Protein AF-A0A8S2V9N5-F1 (afdb_monomer_lite)

pLDDT: mean 86.99, std 18.0, range [39.78, 98.56]

Secondary structure (DSSP, 8-state):
-TTHHHHS-SHHHHHHHHHHHHHH-TT-HHHHHHHHHHHHHTT-HHHHHHHHHHHHHHHHHHHHHHHT----

InterPro domains:
  IPR011990 Tetratricopeptide-like helical domain superfamily [G3DSA:1.25.40.10] (1-69)
  IPR011990 Tetratricopeptide-like helical domain superfamily [SSF48452] (2-60)

Foldseek 3Di:
DCVVVVQLPPLVVQLVVLVVVCVVPVLQLVSLQSNLVSCVSVVNNVSSVVSNVSSVVSVVVVVVVVVPPPDD

Radius of gyration: 15.77 Å; chains: 1; bounding box: 37×18×54 Å

Organism: NCBI:txid392030

Structure (mmCIF, N/CA/C/O backbone):
data_AF-A0A8S2V9N5-F1
#
_entry.id   AF-A0A8S2V9N5-F1
#
loop_
_atom_site.group_PDB
_atom_site.id
_atom_site.type_symbol
_atom_site.label_atom_id
_atom_site.label_alt_id
_atom_site.label_comp_id
_atom_site.label_asym_id
_atom_site.label_entity_id
_atom_site.label_seq_id
_atom_site.pdbx_PDB_ins_code
_atom_site.Cartn_x
_atom_site.Cartn_y
_atom_site.Cartn_z
_atom_site.occupancy
_atom_site.B_iso_or_equiv
_atom_site.auth_seq_id
_atom_site.auth_comp_id
_atom_site.auth_asym_id
_atom_site.auth_atom_id
_atom_site.pdbx_PDB_model_num
ATOM 1 N N . SER A 1 1 ? -15.749 4.997 21.237 1.00 39.78 1 SER A N 1
ATOM 2 C CA . SER A 1 1 ? -15.956 6.455 21.349 1.00 39.78 1 SER A CA 1
ATOM 3 C C . SER A 1 1 ? -15.454 7.136 20.087 1.00 39.78 1 SER A C 1
ATOM 5 O O . SER A 1 1 ? -14.385 6.753 19.623 1.00 39.78 1 SER A O 1
ATOM 7 N N . ALA A 1 2 ? -16.187 8.114 19.544 1.00 51.78 2 ALA A N 1
ATOM 8 C CA . ALA A 1 2 ? -15.848 8.834 18.305 1.00 51.78 2 ALA A CA 1
ATOM 9 C C . ALA A 1 2 ? -14.448 9.491 18.316 1.00 51.78 2 ALA A C 1
ATOM 11 O O . ALA A 1 2 ? -13.845 9.693 17.274 1.00 51.78 2 ALA A O 1
ATOM 12 N N . TRP A 1 3 ? -13.870 9.719 19.495 1.00 48.62 3 TRP A N 1
ATOM 13 C CA . TRP A 1 3 ? -12.506 10.230 19.676 1.00 48.62 3 TRP A CA 1
ATOM 14 C C . TRP A 1 3 ? -11.415 9.257 19.193 1.00 48.62 3 TRP A C 1
ATOM 16 O O . TRP A 1 3 ? -10.378 9.697 18.714 1.00 48.62 3 TRP A O 1
ATOM 26 N N . LYS A 1 4 ? -11.672 7.937 19.221 1.00 45.91 4 LYS A N 1
ATOM 27 C CA . LYS A 1 4 ? -10.731 6.926 18.696 1.00 45.91 4 LYS A CA 1
ATOM 28 C C . LYS A 1 4 ? -10.603 6.995 17.162 1.00 45.91 4 LYS A C 1
ATOM 30 O O . LYS A 1 4 ? -9.610 6.531 16.619 1.00 45.91 4 LYS A O 1
ATOM 35 N N . LEU A 1 5 ? -11.586 7.600 16.481 1.00 51.94 5 LEU A N 1
ATOM 36 C CA . LEU A 1 5 ? -11.566 7.866 15.036 1.00 51.94 5 LEU A CA 1
ATOM 37 C C . LEU A 1 5 ? -10.765 9.126 14.662 1.00 51.94 5 LEU A C 1
ATOM 39 O O . LEU A 1 5 ? -10.409 9.272 13.500 1.00 51.94 5 LEU A O 1
ATOM 43 N N . LEU A 1 6 ? -10.460 10.016 15.615 1.00 53.44 6 LEU A N 1
ATOM 44 C CA . LEU A 1 6 ? -9.697 11.243 15.347 1.00 53.44 6 LEU A CA 1
ATOM 45 C C . LEU A 1 6 ? -8.174 11.055 15.487 1.00 53.44 6 LEU A C 1
ATOM 47 O O . LEU A 1 6 ? -7.417 11.818 14.892 1.00 53.44 6 LEU A O 1
ATOM 51 N N . GLU A 1 7 ? -7.704 10.037 16.219 1.00 53.31 7 GLU A N 1
ATOM 52 C CA . GLU A 1 7 ? -6.260 9.786 16.403 1.00 53.31 7 GLU A CA 1
ATOM 53 C C . GLU A 1 7 ? -5.611 9.039 15.226 1.00 53.31 7 GLU A C 1
ATOM 55 O O . GLU A 1 7 ? -4.467 9.317 14.854 1.00 53.31 7 GLU A O 1
ATOM 60 N N . ALA A 1 8 ? -6.347 8.139 14.572 1.00 60.12 8 ALA A N 1
ATOM 61 C CA . ALA A 1 8 ? -5.929 7.554 13.306 1.00 60.12 8 ALA A CA 1
ATOM 62 C C . ALA A 1 8 ? -6.324 8.514 12.179 1.00 60.12 8 ALA A C 1
ATOM 64 O O . ALA A 1 8 ? -7.407 8.350 11.633 1.00 60.12 8 ALA A O 1
ATOM 65 N N . LYS A 1 9 ? -5.489 9.523 11.860 1.00 69.31 9 LYS A N 1
ATOM 66 C CA . LYS A 1 9 ? -5.674 10.439 10.708 1.00 69.31 9 LYS A CA 1
ATOM 67 C C . LYS A 1 9 ? -6.035 9.638 9.440 1.00 69.31 9 LYS A C 1
ATOM 69 O O . LYS A 1 9 ? -5.136 9.166 8.764 1.00 69.31 9 LYS A O 1
ATOM 74 N N . ASP A 1 10 ? -7.326 9.429 9.196 1.00 87.38 10 ASP A N 1
ATOM 75 C CA . ASP A 1 10 ? -7.952 8.385 8.362 1.00 87.38 10 ASP A CA 1
ATOM 76 C C . ASP A 1 10 ? -7.030 7.424 7.570 1.00 87.38 10 ASP A C 1
ATOM 78 O O . ASP A 1 10 ? -7.041 7.349 6.339 1.00 87.38 10 ASP A O 1
ATOM 82 N N . TYR A 1 11 ? -6.209 6.648 8.279 1.00 92.94 11 TYR A N 1
ATOM 83 C CA . TYR A 1 11 ? -5.265 5.736 7.627 1.00 92.94 11 TYR A CA 1
ATOM 84 C C . TYR A 1 11 ? -5.961 4.473 7.104 1.00 92.94 11 TYR A C 1
ATOM 86 O O . TYR A 1 11 ? -5.459 3.824 6.187 1.00 92.94 11 TYR A O 1
ATOM 94 N N . LEU A 1 12 ? -7.126 4.127 7.667 1.00 94.31 12 LEU A N 1
ATOM 95 C CA . LEU A 1 12 ? -7.956 3.024 7.184 1.00 94.31 12 LEU A CA 1
ATOM 96 C C . LEU A 1 12 ? -8.564 3.356 5.820 1.00 94.31 12 LEU A C 1
ATOM 98 O O . LEU A 1 12 ? -8.462 2.530 4.910 1.00 94.31 12 LEU A O 1
ATOM 102 N N . GLY A 1 13 ? -9.129 4.557 5.663 1.00 94.31 13 GLY A N 1
ATOM 103 C CA . GLY A 1 13 ? -9.614 5.059 4.381 1.00 94.31 13 GLY A CA 1
ATOM 104 C C . GLY A 1 13 ? -8.489 5.156 3.355 1.00 94.31 13 GLY A C 1
ATOM 105 O O . GLY A 1 13 ? -8.642 4.670 2.237 1.00 94.31 13 GLY A O 1
ATOM 106 N N . ALA A 1 14 ? -7.316 5.660 3.755 1.00 95.62 14 ALA A N 1
ATOM 107 C CA . ALA A 1 14 ? -6.140 5.701 2.885 1.00 95.62 14 ALA A CA 1
ATOM 108 C C . ALA A 1 14 ? -5.723 4.301 2.395 1.00 95.62 14 ALA A C 1
ATOM 110 O O . ALA A 1 14 ? -5.541 4.090 1.197 1.00 95.62 14 ALA A O 1
ATOM 111 N N . ARG A 1 15 ? -5.623 3.315 3.298 1.00 97.38 15 ARG A N 1
ATOM 112 C CA . ARG A 1 15 ? -5.303 1.923 2.937 1.00 97.38 15 ARG A CA 1
ATOM 113 C C . ARG A 1 15 ? -6.289 1.362 1.909 1.00 97.38 15 ARG A C 1
ATOM 115 O O . ARG A 1 15 ? -5.862 0.701 0.962 1.00 97.38 15 ARG A O 1
ATOM 122 N N . GLU A 1 16 ? -7.586 1.590 2.103 1.00 97.12 16 GLU A N 1
ATOM 123 C CA . GLU A 1 16 ? -8.624 1.112 1.183 1.00 97.12 16 GLU A CA 1
ATOM 124 C C . GLU A 1 16 ? -8.535 1.812 -0.179 1.00 97.12 16 GLU A C 1
ATOM 126 O O . GLU A 1 16 ? -8.512 1.140 -1.210 1.00 97.12 16 GLU A O 1
ATOM 131 N N . LEU A 1 17 ? -8.378 3.138 -0.188 1.00 97.81 17 LEU A N 1
ATOM 132 C CA . LEU A 1 17 ? -8.218 3.930 -1.406 1.00 97.81 17 LEU A CA 1
ATOM 133 C C . LEU A 1 17 ? -7.034 3.437 -2.247 1.00 97.81 17 LEU A C 1
ATOM 135 O O . LEU A 1 17 ? -7.190 3.160 -3.435 1.00 97.81 17 LEU A O 1
ATOM 139 N N . TYR A 1 18 ? -5.861 3.259 -1.633 1.00 98.06 18 TYR A N 1
ATOM 140 C CA . TYR A 1 18 ? -4.688 2.747 -2.346 1.00 98.06 18 TYR A CA 1
ATOM 141 C C . TYR A 1 18 ? -4.860 1.290 -2.773 1.00 98.06 18 TYR A C 1
ATOM 143 O O . TYR A 1 18 ? -4.376 0.904 -3.830 1.00 98.06 18 TYR A O 1
ATOM 151 N N . THR A 1 19 ? -5.589 0.478 -2.006 1.00 98.38 19 THR A N 1
ATOM 152 C CA . THR A 1 19 ? -5.916 -0.897 -2.412 1.00 98.38 19 THR A CA 1
ATOM 153 C C . THR A 1 19 ? -6.783 -0.921 -3.666 1.00 98.38 19 THR A C 1
ATOM 155 O O . THR A 1 19 ? -6.554 -1.751 -4.542 1.00 98.38 19 THR A O 1
ATOM 158 N N . GLN A 1 20 ? -7.749 -0.012 -3.789 1.00 98.19 20 GLN A N 1
ATOM 159 C CA . GLN A 1 20 ? -8.549 0.130 -5.006 1.00 98.19 20 GLN A CA 1
ATOM 160 C C . GLN A 1 20 ? -7.712 0.666 -6.168 1.00 98.19 20 GLN A C 1
ATOM 162 O O . GLN A 1 20 ? -7.788 0.111 -7.261 1.00 98.19 20 GLN A O 1
ATOM 167 N N . GLY A 1 21 ? -6.856 1.661 -5.925 1.00 98.12 21 GLY A N 1
ATOM 168 C CA . GLY A 1 21 ? -5.908 2.157 -6.925 1.00 98.12 21 GLY A CA 1
ATOM 169 C C . GLY A 1 21 ? -5.010 1.047 -7.476 1.00 98.12 21 GLY A C 1
ATOM 170 O O . GLY A 1 21 ? -4.902 0.893 -8.685 1.00 98.12 21 GLY A O 1
ATOM 171 N N . LEU A 1 22 ? -4.467 0.192 -6.606 1.00 98.31 22 LEU A N 1
ATOM 172 C CA . LEU A 1 22 ? -3.621 -0.944 -6.993 1.00 98.31 22 LEU A CA 1
ATOM 173 C C . LEU A 1 22 ? -4.363 -2.054 -7.750 1.00 98.31 22 LEU A C 1
ATOM 175 O O . LEU A 1 22 ? -3.728 -2.846 -8.442 1.00 98.31 22 LEU A O 1
ATOM 179 N N . LYS A 1 23 ? -5.697 -2.137 -7.641 1.00 98.19 23 LYS A N 1
ATOM 180 C CA . LYS A 1 23 ? -6.501 -3.011 -8.514 1.00 98.19 23 LYS A CA 1
ATOM 181 C C . LYS A 1 23 ? -6.607 -2.454 -9.933 1.00 98.19 23 LYS A C 1
ATOM 183 O O . LYS A 1 23 ? -6.773 -3.239 -10.861 1.00 98.19 23 LYS A O 1
ATOM 188 N N . LEU A 1 24 ? -6.556 -1.130 -10.088 1.00 98.25 24 LEU A N 1
ATOM 189 C CA . LEU A 1 24 ? -6.610 -0.456 -11.386 1.00 98.25 24 LEU A CA 1
ATOM 190 C C . LEU A 1 24 ? -5.230 -0.425 -12.049 1.00 98.25 24 LEU A C 1
ATOM 192 O O . LEU A 1 24 ? -5.119 -0.753 -13.225 1.00 98.25 24 LEU A O 1
ATOM 196 N N . ASP A 1 25 ? -4.191 -0.081 -11.286 1.00 97.06 25 ASP A N 1
ATOM 197 C CA . ASP A 1 25 ? -2.800 -0.123 -11.730 1.00 97.06 25 ASP A CA 1
ATOM 198 C C . ASP A 1 25 ? -1.900 -0.793 -10.675 1.00 97.06 25 ASP A C 1
ATOM 200 O O . ASP A 1 25 ? -1.461 -0.152 -9.714 1.00 97.06 25 ASP A O 1
ATOM 204 N N . PRO A 1 26 ? -1.591 -2.090 -10.838 1.00 97.38 26 PRO A N 1
ATOM 205 C CA . PRO A 1 26 ? -0.711 -2.803 -9.919 1.00 97.38 26 PRO A CA 1
ATOM 206 C C . PRO A 1 26 ? 0.778 -2.461 -10.105 1.00 97.38 26 PRO A C 1
ATOM 208 O O . PRO A 1 26 ? 1.600 -2.926 -9.307 1.00 97.38 26 PRO A O 1
ATOM 211 N N . PHE A 1 27 ? 1.148 -1.694 -11.136 1.00 96.94 27 PHE A N 1
ATOM 212 C CA . PHE A 1 27 ? 2.531 -1.326 -11.454 1.00 96.94 27 PHE A CA 1
ATOM 213 C C . PHE A 1 27 ? 2.903 0.093 -10.997 1.00 96.94 27 PHE A C 1
ATOM 215 O O . PHE A 1 27 ? 4.063 0.488 -11.135 1.00 96.94 27 PHE A O 1
ATOM 222 N N . ASP A 1 28 ? 1.975 0.841 -10.392 1.00 96.88 28 ASP A N 1
ATOM 223 C CA . ASP A 1 28 ? 2.272 2.150 -9.812 1.00 96.88 28 ASP A CA 1
ATOM 224 C C . ASP A 1 28 ? 2.998 2.017 -8.461 1.00 96.88 28 ASP A C 1
ATOM 226 O O . ASP A 1 28 ? 2.396 1.836 -7.396 1.00 96.88 28 ASP A O 1
ATOM 230 N N . ALA A 1 29 ? 4.325 2.153 -8.497 1.00 97.00 29 ALA A N 1
ATOM 231 C CA . ALA A 1 29 ? 5.189 2.138 -7.316 1.00 97.00 29 ALA A CA 1
ATOM 232 C C . ALA A 1 29 ? 4.800 3.187 -6.253 1.00 97.00 29 ALA A C 1
ATOM 234 O O . ALA A 1 29 ? 5.024 2.977 -5.057 1.00 97.00 29 ALA A O 1
ATOM 235 N N . THR A 1 30 ? 4.188 4.299 -6.662 1.00 96.69 30 THR A N 1
ATOM 236 C CA . THR A 1 30 ? 3.751 5.370 -5.760 1.00 96.69 30 THR A CA 1
ATOM 237 C C . THR A 1 30 ? 2.598 4.903 -4.875 1.00 96.69 30 THR A C 1
ATOM 239 O O . THR A 1 30 ? 2.608 5.154 -3.667 1.00 96.69 30 THR A O 1
ATOM 242 N N . LEU A 1 31 ? 1.636 4.166 -5.440 1.00 97.75 31 LEU A N 1
ATOM 243 C CA . LEU A 1 31 ? 0.505 3.612 -4.690 1.00 97.75 31 LEU A CA 1
ATOM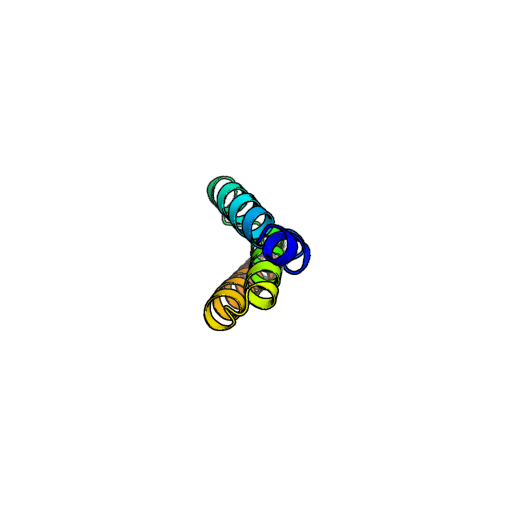 244 C C . LEU A 1 31 ? 0.955 2.569 -3.662 1.00 97.75 31 LEU A C 1
ATOM 246 O O . LEU A 1 31 ? 0.469 2.583 -2.528 1.00 97.75 31 LEU A O 1
ATOM 250 N N . TRP A 1 32 ? 1.926 1.721 -4.014 1.00 98.38 32 TRP A N 1
ATOM 251 C CA . TRP A 1 32 ? 2.551 0.788 -3.070 1.00 98.38 32 TRP A CA 1
ATOM 252 C C . TRP A 1 32 ? 3.225 1.531 -1.907 1.00 98.38 32 TRP A C 1
ATOM 254 O O . TRP A 1 32 ? 2.980 1.214 -0.744 1.00 98.38 32 TRP A O 1
ATOM 264 N N . ASN A 1 33 ? 3.998 2.583 -2.189 1.00 97.81 33 ASN A N 1
ATOM 265 C CA . ASN A 1 33 ? 4.635 3.399 -1.150 1.00 97.81 33 ASN A CA 1
ATOM 266 C C . ASN A 1 33 ? 3.612 4.094 -0.229 1.00 97.81 33 ASN A C 1
ATOM 268 O O . ASN A 1 33 ? 3.766 4.115 0.995 1.00 97.81 33 ASN A O 1
ATOM 272 N N . TYR A 1 34 ? 2.539 4.658 -0.781 1.00 97.06 34 TYR A N 1
ATOM 273 C CA . TYR A 1 34 ? 1.525 5.306 0.048 1.00 97.06 34 TYR A CA 1
ATOM 274 C C . TYR A 1 34 ? 0.711 4.315 0.887 1.00 97.06 34 TYR A C 1
ATOM 276 O O . TYR A 1 34 ? 0.418 4.611 2.052 1.00 97.06 34 TYR A O 1
ATOM 284 N N . ARG A 1 35 ? 0.407 3.121 0.361 1.00 98.19 35 ARG A N 1
ATOM 285 C CA . ARG A 1 35 ? -0.234 2.061 1.151 1.00 98.19 35 ARG A CA 1
ATOM 286 C C . ARG A 1 35 ? 0.689 1.522 2.244 1.00 98.19 35 ARG A C 1
ATOM 288 O O . ARG A 1 35 ? 0.227 1.348 3.372 1.00 98.19 35 ARG A O 1
ATOM 295 N N . SER A 1 36 ? 1.990 1.398 1.971 1.00 98.38 36 SER A N 1
ATOM 296 C CA . SER A 1 36 ? 3.008 1.076 2.979 1.00 98.38 36 SER A CA 1
ATOM 297 C C . SER A 1 36 ? 2.986 2.070 4.147 1.00 98.38 36 SER A C 1
ATOM 299 O O . SER A 1 36 ? 2.875 1.682 5.313 1.00 98.38 36 SER A O 1
ATOM 301 N N . ASN A 1 37 ? 2.979 3.371 3.846 1.00 96.31 37 ASN A N 1
ATOM 302 C CA . ASN A 1 37 ? 2.880 4.418 4.862 1.00 96.31 37 ASN A CA 1
ATOM 303 C C . ASN A 1 37 ? 1.577 4.329 5.671 1.00 96.31 37 ASN A C 1
ATOM 305 O O . ASN A 1 37 ? 1.605 4.482 6.895 1.00 96.31 37 ASN A O 1
ATOM 309 N N . ALA A 1 38 ? 0.444 4.043 5.024 1.00 96.00 38 ALA A N 1
ATOM 310 C CA . ALA A 1 38 ? -0.820 3.815 5.722 1.00 96.00 38 ALA A CA 1
ATOM 311 C C . ALA A 1 38 ? -0.728 2.605 6.672 1.00 96.00 38 ALA A C 1
ATOM 313 O O . ALA A 1 38 ? -1.137 2.706 7.828 1.00 96.00 38 ALA A O 1
ATOM 314 N N . HIS A 1 39 ? -0.117 1.498 6.241 1.00 97.69 39 HIS A N 1
ATOM 315 C CA . HIS A 1 39 ? 0.132 0.328 7.086 1.00 97.69 39 HIS A CA 1
ATOM 316 C C . HIS A 1 39 ? 1.030 0.639 8.291 1.00 97.69 39 HIS A C 1
ATOM 318 O O . HIS A 1 39 ? 0.694 0.233 9.404 1.00 97.69 39 HIS A O 1
ATOM 324 N N . MET A 1 40 ? 2.093 1.433 8.121 1.00 96.12 40 MET A N 1
ATOM 325 C CA . MET A 1 40 ? 2.935 1.884 9.241 1.00 96.12 40 MET A CA 1
ATOM 326 C C . MET A 1 40 ? 2.134 2.673 10.277 1.00 96.12 40 MET A C 1
ATOM 328 O O . MET A 1 40 ? 2.277 2.462 11.480 1.00 96.12 40 MET A O 1
ATOM 332 N N . LYS A 1 41 ? 1.265 3.582 9.822 1.00 94.56 41 LYS A N 1
ATOM 333 C CA . LYS A 1 41 ? 0.428 4.401 10.709 1.00 94.56 41 LYS A CA 1
ATOM 334 C C . LYS A 1 41 ? -0.686 3.607 11.391 1.00 94.56 41 LYS A C 1
ATOM 336 O O . LYS A 1 41 ? -1.128 3.998 12.467 1.00 94.56 41 LYS A O 1
ATOM 341 N N . LEU A 1 42 ? -1.087 2.484 10.800 1.00 94.75 42 LEU A N 1
ATOM 342 C CA . LEU A 1 42 ? -2.014 1.506 11.373 1.00 94.75 42 LEU A CA 1
ATOM 343 C C . LEU A 1 42 ? -1.331 0.453 12.259 1.00 94.75 42 LEU A C 1
ATOM 345 O O . LEU A 1 42 ? -2.018 -0.441 12.737 1.00 94.75 42 LEU A O 1
ATOM 349 N N . GLN A 1 43 ? -0.017 0.558 12.491 1.00 95.69 43 GLN A N 1
ATOM 350 C CA . GLN A 1 43 ? 0.767 -0.410 13.270 1.00 95.69 43 GLN A CA 1
ATOM 351 C C . GLN A 1 43 ? 0.779 -1.828 12.666 1.00 95.69 43 GLN A C 1
ATOM 353 O O . GLN A 1 43 ? 0.803 -2.814 13.394 1.00 95.69 43 GLN A O 1
ATOM 358 N N . HIS A 1 44 ? 0.809 -1.928 11.332 1.00 97.00 44 HIS A N 1
ATOM 359 C CA . HIS A 1 44 ? 0.982 -3.182 10.583 1.00 97.00 44 HIS A CA 1
ATOM 360 C C . HIS A 1 44 ? 2.327 -3.192 9.823 1.00 97.00 44 HIS A C 1
ATOM 362 O O . HIS A 1 44 ? 2.342 -3.046 8.594 1.00 97.00 44 HIS A O 1
ATOM 368 N N . PRO A 1 45 ? 3.474 -3.287 10.518 1.00 96.81 45 PRO A N 1
ATOM 369 C CA . PRO A 1 45 ? 4.794 -3.111 9.910 1.00 96.81 45 PRO A CA 1
ATOM 370 C C . PRO A 1 45 ? 5.146 -4.194 8.879 1.00 96.81 45 PRO A C 1
ATOM 372 O O . PRO A 1 45 ? 5.783 -3.887 7.875 1.00 96.81 45 PRO A O 1
ATOM 375 N N . GLU A 1 46 ? 4.695 -5.434 9.060 1.00 98.31 46 GLU A N 1
ATOM 376 C CA . GLU A 1 46 ? 4.880 -6.523 8.089 1.00 98.31 46 GLU A CA 1
ATOM 377 C C . GLU A 1 46 ? 4.207 -6.238 6.735 1.00 98.31 46 GLU A C 1
ATOM 379 O O . GLU A 1 46 ? 4.796 -6.467 5.673 1.00 98.31 46 GLU A O 1
ATOM 384 N N . LEU A 1 47 ? 2.997 -5.673 6.757 1.00 98.06 47 LEU A N 1
ATOM 385 C CA . LEU A 1 47 ? 2.295 -5.259 5.540 1.00 98.06 47 LEU A CA 1
ATOM 386 C C . LEU A 1 47 ? 2.981 -4.053 4.896 1.00 98.06 47 LEU A C 1
ATOM 388 O O . LEU A 1 47 ? 3.160 -4.019 3.680 1.00 98.06 47 LEU A O 1
ATOM 392 N N . ALA A 1 48 ? 3.435 -3.097 5.709 1.00 98.44 48 ALA A N 1
ATOM 393 C CA . ALA A 1 48 ? 4.183 -1.950 5.217 1.00 98.44 48 ALA A CA 1
ATOM 394 C C . ALA A 1 48 ? 5.493 -2.353 4.528 1.00 98.44 48 ALA A C 1
ATOM 396 O O . ALA A 1 48 ? 5.795 -1.847 3.447 1.00 98.44 48 ALA A O 1
ATOM 397 N N . PHE A 1 49 ? 6.253 -3.273 5.126 1.00 98.38 49 PHE A N 1
ATOM 398 C CA . PHE A 1 49 ? 7.488 -3.795 4.547 1.00 98.38 49 PHE A CA 1
ATOM 399 C C . PHE A 1 49 ? 7.229 -4.474 3.201 1.00 98.38 49 PHE A C 1
ATOM 401 O O . PHE A 1 49 ? 7.928 -4.199 2.229 1.00 98.38 49 PHE A O 1
ATOM 408 N N . THR A 1 50 ? 6.188 -5.308 3.132 1.00 98.50 50 THR A N 1
ATOM 409 C CA . THR A 1 50 ? 5.798 -6.002 1.898 1.00 98.50 50 THR A CA 1
ATOM 410 C C . THR A 1 50 ? 5.478 -5.008 0.779 1.00 98.50 50 THR A C 1
ATOM 412 O O . THR A 1 50 ? 5.985 -5.141 -0.336 1.00 98.50 50 THR A O 1
ATOM 415 N N . ASP A 1 51 ? 4.698 -3.969 1.083 1.00 98.56 51 ASP A N 1
ATOM 416 C CA . ASP A 1 51 ? 4.350 -2.928 0.115 1.00 98.56 51 ASP A CA 1
ATOM 417 C C . ASP A 1 51 ? 5.567 -2.094 -0.314 1.00 98.56 51 ASP A C 1
ATOM 419 O O . ASP A 1 51 ? 5.735 -1.810 -1.500 1.00 98.56 51 ASP A O 1
ATOM 423 N N . ALA A 1 52 ? 6.445 -1.733 0.626 1.00 98.38 52 ALA A N 1
ATOM 424 C CA . ALA A 1 52 ? 7.660 -0.977 0.326 1.00 98.38 52 ALA A CA 1
ATOM 425 C C . ALA A 1 52 ? 8.609 -1.775 -0.579 1.00 98.38 52 ALA A C 1
ATOM 427 O O . ALA A 1 52 ? 9.115 -1.241 -1.566 1.00 98.38 52 ALA A O 1
ATOM 428 N N . ALA A 1 53 ? 8.801 -3.066 -0.290 1.00 98.50 53 ALA A N 1
ATOM 429 C CA . ALA A 1 53 ? 9.611 -3.959 -1.112 1.00 98.50 53 ALA A CA 1
ATOM 430 C C . ALA A 1 53 ? 9.046 -4.083 -2.534 1.00 98.50 53 ALA A C 1
ATOM 432 O O . ALA A 1 53 ? 9.799 -4.029 -3.507 1.00 98.50 53 ALA A O 1
ATOM 433 N N . ARG A 1 54 ? 7.717 -4.182 -2.672 1.00 98.19 54 ARG A N 1
ATOM 434 C CA . ARG A 1 54 ? 7.072 -4.229 -3.988 1.00 98.19 54 ARG A CA 1
ATOM 435 C C . ARG A 1 54 ? 7.238 -2.922 -4.764 1.00 98.19 54 ARG A C 1
ATOM 437 O O . ARG A 1 54 ? 7.523 -2.968 -5.958 1.00 98.19 54 ARG A O 1
ATOM 444 N N . GLY A 1 55 ? 7.091 -1.775 -4.103 1.00 97.75 55 GLY A N 1
ATOM 445 C CA . GLY A 1 55 ? 7.325 -0.465 -4.714 1.00 97.75 55 GLY A CA 1
ATOM 446 C C . GLY A 1 55 ? 8.758 -0.308 -5.230 1.00 97.75 55 GLY A C 1
ATOM 447 O O . GLY A 1 55 ? 8.947 0.115 -6.368 1.00 97.75 55 GLY A O 1
ATOM 448 N N . LEU A 1 56 ? 9.757 -0.713 -4.437 1.00 97.06 56 LEU A N 1
ATOM 449 C CA . LEU A 1 56 ? 11.169 -0.699 -4.844 1.00 97.06 56 LEU A CA 1
ATOM 450 C C . LEU A 1 56 ? 11.426 -1.604 -6.050 1.00 97.06 56 LEU A C 1
ATOM 452 O O . LEU A 1 56 ? 12.006 -1.149 -7.030 1.00 97.06 56 LEU A O 1
ATOM 456 N N . GLN A 1 57 ? 10.911 -2.836 -6.026 1.00 97.12 57 GLN A N 1
ATOM 457 C CA . GLN A 1 57 ? 11.046 -3.764 -7.150 1.00 97.12 57 GLN A CA 1
ATOM 458 C C . GLN A 1 57 ? 10.506 -3.169 -8.458 1.00 97.12 57 GLN A C 1
ATOM 460 O O . GLN A 1 57 ? 11.128 -3.305 -9.504 1.00 97.12 57 GLN A O 1
ATOM 465 N N . LEU A 1 58 ? 9.362 -2.481 -8.413 1.00 96.62 58 LEU A N 1
ATOM 466 C CA . LEU A 1 58 ? 8.778 -1.850 -9.599 1.00 96.62 58 LEU A CA 1
ATOM 467 C C . LEU A 1 58 ? 9.633 -0.695 -10.139 1.00 96.62 58 LEU A C 1
ATOM 469 O O . LEU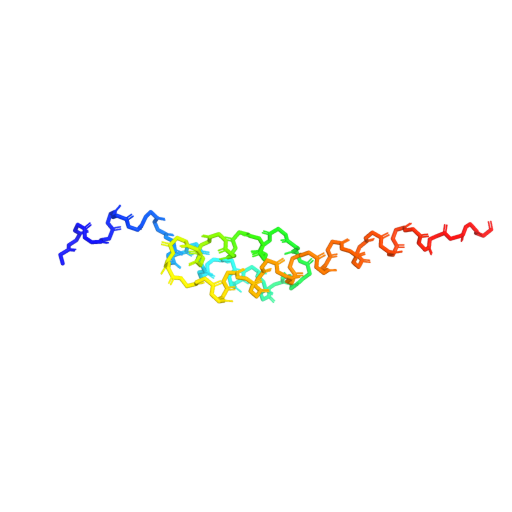 A 1 58 ? 9.699 -0.500 -11.355 1.00 96.62 58 LEU A O 1
ATOM 473 N N . LEU A 1 59 ? 10.283 0.072 -9.259 1.00 94.44 59 LEU A N 1
ATOM 474 C CA . LEU A 1 59 ? 11.223 1.117 -9.666 1.00 94.44 59 LEU A CA 1
ATOM 475 C C . LEU A 1 59 ? 12.478 0.513 -10.298 1.00 94.44 59 LEU A C 1
ATOM 477 O O . LEU A 1 59 ? 12.889 0.977 -11.362 1.00 94.44 59 LEU A O 1
ATOM 481 N N . ASP A 1 60 ? 13.031 -0.540 -9.701 1.00 94.00 60 ASP A N 1
ATOM 482 C CA . ASP A 1 60 ? 14.190 -1.258 -10.235 1.00 94.00 60 ASP A CA 1
ATOM 483 C C . ASP A 1 60 ? 13.876 -1.869 -11.607 1.00 94.00 60 ASP A C 1
ATOM 485 O O . ASP A 1 60 ? 14.631 -1.668 -12.558 1.00 94.00 60 ASP A O 1
ATOM 489 N N . ASP A 1 61 ? 12.717 -2.517 -11.755 1.00 93.00 61 ASP A N 1
ATOM 490 C CA . ASP A 1 61 ? 12.242 -3.064 -13.030 1.00 93.00 61 ASP A CA 1
ATOM 491 C C . ASP A 1 61 ? 12.095 -1.967 -14.094 1.00 93.00 61 AS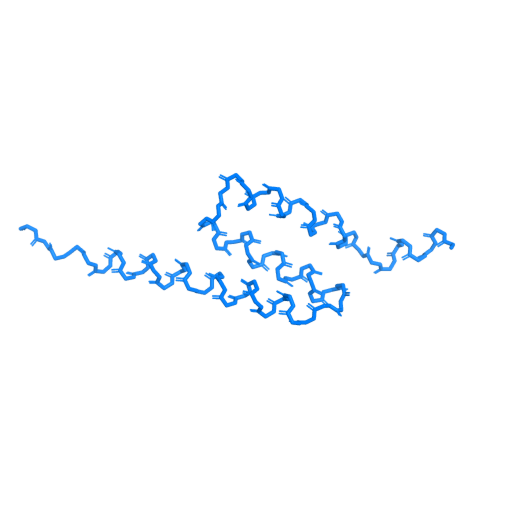P A C 1
ATOM 493 O O . ASP A 1 61 ? 12.427 -2.168 -15.267 1.00 93.00 61 ASP A O 1
ATOM 497 N N . LYS A 1 62 ? 11.592 -0.788 -13.706 1.00 90.81 62 LYS A N 1
ATOM 498 C CA . LYS A 1 62 ? 11.456 0.362 -14.608 1.00 90.81 62 LYS A CA 1
ATOM 499 C C . LYS A 1 62 ? 12.824 0.889 -15.035 1.00 90.81 62 LYS A C 1
ATOM 501 O O . LYS A 1 62 ? 13.031 1.122 -16.226 1.00 90.81 62 LYS A O 1
ATOM 506 N N . LEU A 1 63 ? 13.760 1.052 -14.102 1.00 88.31 63 LEU A N 1
ATOM 507 C CA . LEU A 1 63 ? 15.126 1.500 -14.385 1.00 88.31 63 LEU A CA 1
ATOM 508 C C . LEU A 1 63 ? 15.868 0.502 -15.277 1.00 88.31 63 LEU A C 1
ATOM 510 O O . LEU A 1 63 ? 16.461 0.909 -16.273 1.00 88.31 63 LEU A O 1
ATOM 514 N N . ALA A 1 64 ? 15.769 -0.795 -14.986 1.00 88.69 64 ALA A N 1
ATOM 515 C CA . ALA A 1 64 ? 16.363 -1.852 -15.796 1.00 88.69 64 ALA A CA 1
ATOM 516 C C . ALA A 1 64 ? 15.845 -1.811 -17.240 1.00 88.69 64 ALA A C 1
ATOM 518 O O . ALA A 1 64 ? 16.642 -1.838 -18.170 1.00 88.69 64 ALA A O 1
ATOM 519 N N . LYS A 1 65 ? 14.531 -1.657 -17.447 1.00 83.25 65 LYS A N 1
ATOM 520 C CA . LYS A 1 65 ? 13.944 -1.513 -18.793 1.00 83.25 65 LYS A CA 1
ATOM 521 C C . LYS 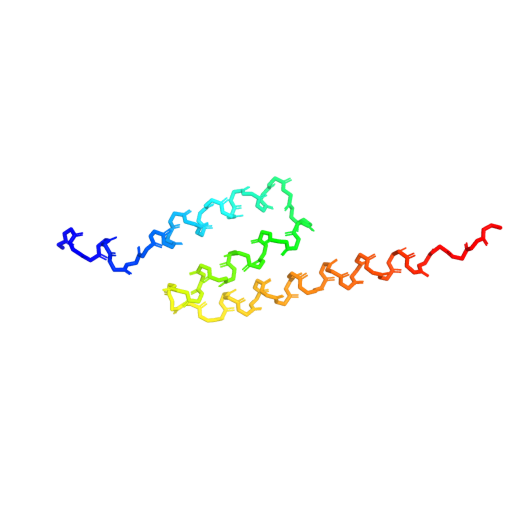A 1 65 ? 14.390 -0.241 -19.507 1.00 83.25 65 LYS A C 1
ATOM 523 O O . LYS A 1 65 ? 14.596 -0.267 -20.712 1.00 83.25 65 LYS A O 1
ATOM 528 N N . THR A 1 66 ? 14.549 0.857 -18.772 1.00 79.00 66 THR A N 1
ATOM 529 C CA . THR A 1 66 ? 14.996 2.138 -19.342 1.00 79.00 66 THR A CA 1
ATOM 530 C C . THR A 1 66 ? 16.467 2.067 -19.770 1.00 79.00 66 THR A C 1
ATOM 532 O O . THR A 1 66 ? 16.838 2.625 -20.796 1.00 79.00 66 THR A O 1
ATOM 535 N N . ASN A 1 67 ? 17.289 1.318 -19.029 1.00 67.19 67 ASN A N 1
ATOM 536 C CA . ASN A 1 67 ? 18.702 1.079 -19.336 1.00 67.19 67 ASN A CA 1
ATOM 537 C C . ASN A 1 67 ? 18.925 -0.049 -20.365 1.00 67.19 67 ASN A C 1
ATOM 539 O O .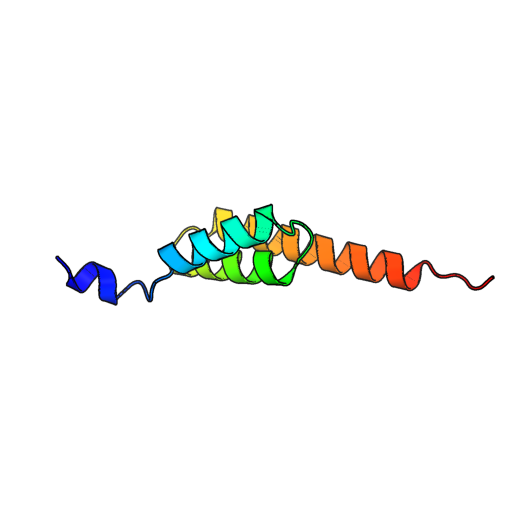 ASN A 1 67 ? 20.052 -0.259 -20.803 1.00 67.19 67 ASN A O 1
ATOM 543 N N . LEU A 1 68 ? 17.868 -0.772 -20.753 1.00 59.38 68 LEU A N 1
ATOM 544 C CA . LEU A 1 68 ? 17.869 -1.815 -21.785 1.00 59.38 68 LEU A CA 1
ATOM 545 C C . LEU A 1 68 ? 17.378 -1.300 -23.148 1.00 59.38 68 LEU A C 1
ATOM 547 O O . LEU A 1 68 ? 16.862 -2.074 -23.948 1.00 59.38 68 LEU A O 1
ATOM 551 N N . SER A 1 69 ? 17.594 -0.019 -23.445 1.00 52.66 69 SER A N 1
ATOM 552 C CA . SER A 1 69 ? 17.671 0.468 -24.825 1.00 52.66 69 SER A CA 1
ATOM 553 C C . SER A 1 69 ? 19.145 0.544 -25.241 1.00 52.66 69 SER A C 1
ATOM 555 O O . SER A 1 69 ? 19.699 1.645 -25.253 1.00 52.66 69 SER A O 1
ATOM 557 N N . PRO A 1 70 ? 19.832 -0.578 -25.546 1.00 51.75 70 PRO A N 1
ATOM 558 C CA . PRO A 1 70 ? 20.952 -0.480 -26.459 1.00 51.75 70 PRO A CA 1
ATOM 559 C C . PRO A 1 70 ? 20.359 -0.026 -27.792 1.00 51.75 70 PRO A C 1
ATOM 561 O O . PRO A 1 70 ? 19.424 -0.633 -28.306 1.00 51.75 70 PRO A O 1
ATOM 564 N N . GLU A 1 71 ? 20.847 1.111 -28.251 1.00 51.16 71 GLU A N 1
ATOM 565 C CA . GLU A 1 71 ? 20.577 1.683 -29.559 1.00 51.16 71 GLU A CA 1
ATOM 566 C C . GLU A 1 71 ? 20.579 0.590 -30.645 1.00 51.16 71 GLU A C 1
ATOM 568 O O . GLU A 1 71 ? 21.462 -0.276 -30.667 1.00 51.16 71 GLU A O 1
ATOM 573 N N . ASP A 1 72 ? 19.549 0.639 -31.496 1.00 42.41 72 ASP A N 1
ATOM 574 C CA . ASP A 1 72 ? 19.634 0.218 -32.897 1.00 42.41 72 ASP A CA 1
ATOM 575 C C . ASP A 1 72 ? 20.846 0.870 -33.591 1.00 42.41 72 ASP A C 1
ATOM 577 O O . ASP A 1 72 ? 21.139 2.053 -33.286 1.0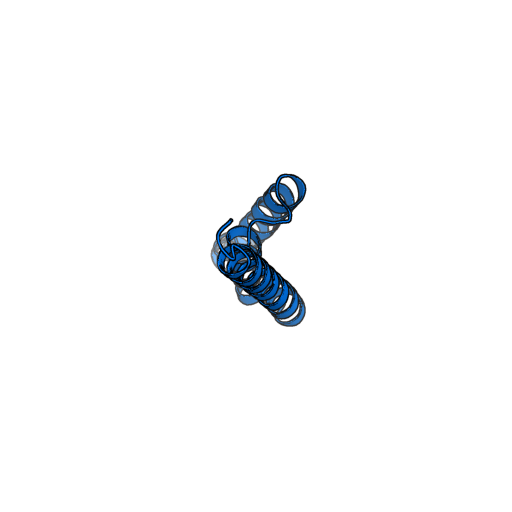0 42.41 72 ASP A O 1
#

Sequence (72 aa):
SAWKLLEAKDYLGARELYTQGLKLDPFDATLWNYRSNAHMKLQHPELAFTDAARGLQLLDDKLAKTNLSPED

=== Feature glossary ===
The record interleaves many kinds of information about one protein. Here is each kind framed as the question it answers.

Q: What does the local fold look like, residue by residue?
A: A 3Di character summarizes, for each residue, the relative orientation of the Cα frame of its nearest spatial neighbor. Because it encodes fold topology rather than chemistry, 3Di alignments detect remote structural similarity that sequence alignment misses.

Q: Which residues are in helices, strands, or loops?
A: Secondary structure is the local, repeating backbone conformation. DSSP classifies it into eight states by reading the hydrogen-bond network: three helix types (H, G, I), two β types (E, B), two non-regular types (T, S), and unstructured coil (-).

Q: How big and how compact is the whole molecule?
A: Three whole-structure scalars: the radius of gyration (RMS distance of Cα from centroid, in Å), the count of Cα–Cα contacts (pairs closer than 8 Å and separated by more than four residues in sequence — i.e. tertiary, not local, contacts), and the bounding-box dimensions. Together they distinguish compact globular folds from extended fibres or disordered chains.

Q: How confident is the AlphaFold model at each residue?
A: For AlphaFold models, the B-factor field carries pLDDT — the model's own estimate of local accuracy on a 0–100 scale. Regions with pLDDT<50 should be treated as essentially unmodeled; they often correspond to intrinsically disordered segments.

Q: What family and function is it annotated with?
A: Functional annotations link the protein to curated databases. InterPro entries identify conserved domains and families by matching the sequence against member-database signatures (Pfam, PROSITE, CDD, …). Gene Ontology (GO) terms describe molecular function, biological process, and cellular component in a controlled vocabulary. CATH places the structure in a hierarchical fold classification (Class/Architecture/Topology/Homologous-superfamily). The organism is the source species.

Q: What known structures does this most resemble?
A: Nearest PDB neighbors are the top structural matches found by Foldseek when searching this structure against the entire Protein Data Bank. Each hit reports a TM-score (0 to 1; >0.5 almost always implies the same fold) and an E-value. These are *structural* homologs — they may share no detectable sequence similarity.

Q: Which residues are buried vs exposed?
A: Solvent-accessible surface area (SASA) is the area in Å² traced out by the centre of a 1.4 Å probe sphere (a water molecule) rolled over the protein's van der Waals surface (Shrake–Rupley / Lee–Richards construction). Buried residues have near-zero SASA; fully exposed residues can exceed 200 Å². The total SASA scales roughly with the number of surface residues.

Q: What are the backbone torsion angles?
A: φ (phi) and ψ (psi) are the two rotatable backbone dihedrals per residue: φ is the C(i-1)–N–Cα–C torsion, ψ is the N–Cα–C–N(i+1) torsion, both in degrees on (−180°, 180°]. α-helical residues cluster near (−60°, −45°); β-strand residues near (−120°, +130°). A Ramachandran plot is simply a scatter of (φ, ψ) for every residue.

Q: Are the domains correctly placed relative to each other?
A: Predicted aligned error is AlphaFold's pairwise confidence. Unlike pLDDT (per-residue), PAE is per-residue-pair and captures whether two parts of the structure are correctly placed relative to each other. Units are ångströms of expected positional error.

Q: What if only a Cα trace is available?
A: P-SEA three-state annotation labels each residue as helix, strand, or coil based purely on the geometry of the Cα trace. It serves as a fallback when the full backbone (and thus DSSP) is unavailable.

Q: What is the amino-acid chain?
A: This is the polypeptide sequence — one letter per residue, N-terminus first. Length ranges from a few dozen residues for small domains to over a thousand for large multi-domain proteins.

Q: What do the rendered images show?
A: The six renders are orthographic views along the three Cartesian axes in both directions. Representation (cartoon, sticks, or surface) and color scheme (sequence-rainbow or by-chain) vary across proteins so the training set covers all the common visualization conventions.

Q: What do the diagnostic plots show?
A: Plot images: a contact map (which residues are close in 3D, as an N×N binary image), a Ramachandran scatter (backbone torsion angles, revealing secondary-structure composition at a glance), and — for AlphaFold structures — a PAE heatmap (pairwise prediction confidence).

Q: How mobile is each atom in the crystal?
A: B-factor (Debye–Waller factor) reflects atomic displacement in the crystal lattice. It is an experimental observable (units Å²), not a prediction; low values mean the atom is pinned down, high values mean it moves or is heterogeneous across the crystal.

Q: Where is each backbone atom in 3D?
A: The mmCIF table is the protein's shape written out atom by atom. For each backbone N, Cα, C, and carbonyl O, it records an (x, y, z) coordinate triple in Å plus the residue type, chain letter, and residue number.